Protein AF-A0A8X6R7I6-F1 (afdb_monomer)

Sequence (174 aa):
MLNLHINGTNIDNQLKQFWELEEIPNVKDKILTSEEQFVETHFQNTYACNSEGRFVVKLPFYKSNSELGDSKPAAISRLLAMERKFKNNPDFEKQYKEFMNEYESLGHMSLVNSRSHTSKDQNFLPHHAVIKPSSTTTKLRVVFDASLSLLQNYEWYVIKFSARSRSQITKGYF

Foldseek 3Di:
DDDPPPPPVVVVVVVVVVCVVPPDPPCVPDDDDPVRVVVVVQQVVAWDQDPVRDTDGDDDDPDPPLPQADQPVVQVVLVVVQVVVCVVPVPSVVLVVVQVVVCVVVVVDDDDDPVPDDSSRDDHWRKDKDADCPDPPGRIDIDTCPVDRNDPDDDDDDDDDDDDDDDDDDDDDD

Solvent-accessible surface area (backbone atoms only — not comparable to full-atom values): 11500 Å² total; per-residue (Å²): 136,86,81,79,80,76,64,68,78,52,56,59,54,51,50,49,52,50,47,68,68,70,50,77,74,76,63,88,78,57,86,67,53,75,64,56,49,48,51,50,53,45,41,72,74,41,54,44,68,49,98,84,73,44,81,44,67,63,83,85,69,96,60,72,82,78,70,64,52,84,33,52,66,60,21,51,55,38,46,55,55,49,52,58,48,29,78,80,30,63,66,62,40,50,54,49,51,52,52,51,52,51,41,37,75,74,65,77,46,78,87,81,67,81,88,81,61,58,83,76,79,60,82,47,66,26,49,51,77,48,78,40,86,86,43,89,85,56,44,61,46,79,47,72,48,85,75,74,75,64,60,93,88,76,88,82,86,82,91,82,88,80,89,77,91,79,94,74,96,71,93,77,82,131

pLDDT: mean 72.99, std 20.88, range [23.52, 94.19]

Radius of gyration: 24.38 Å; Cα contacts (8 Å, |Δi|>4): 105; chains: 1; bounding box: 40×62×65 Å

Structure (mmCIF, N/CA/C/O backbone):
data_AF-A0A8X6R7I6-F1
#
_entry.id   AF-A0A8X6R7I6-F1
#
loop_
_atom_site.group_PDB
_atom_site.id
_atom_site.type_symbol
_atom_site.label_atom_id
_atom_site.label_alt_id
_atom_site.label_comp_id
_atom_site.label_asym_id
_atom_site.label_entity_id
_atom_site.label_seq_id
_atom_site.pdbx_PDB_ins_code
_atom_site.Cartn_x
_atom_site.Cartn_y
_atom_site.Cartn_z
_atom_site.occupancy
_atom_site.B_iso_or_equiv
_atom_site.auth_seq_id
_atom_site.auth_comp_id
_atom_site.auth_asym_id
_atom_site.auth_atom_id
_atom_site.pdbx_PDB_model_num
ATOM 1 N N . MET A 1 1 ? 19.077 -45.428 38.138 1.00 33.75 1 MET A N 1
ATOM 2 C CA . MET A 1 1 ? 17.815 -44.686 38.339 1.00 33.75 1 MET A CA 1
ATOM 3 C C . MET A 1 1 ? 18.141 -43.205 38.277 1.00 33.75 1 MET A C 1
ATOM 5 O O . MET A 1 1 ? 18.875 -42.732 39.133 1.00 33.75 1 MET A O 1
ATOM 9 N N . LEU A 1 2 ? 17.708 -42.505 37.229 1.00 32.97 2 LEU A N 1
ATOM 10 C CA . LEU A 1 2 ? 17.860 -41.052 37.125 1.00 32.97 2 LEU A CA 1
ATOM 11 C C . LEU A 1 2 ? 16.692 -40.408 37.875 1.00 32.97 2 LEU A C 1
ATOM 13 O O . LEU A 1 2 ? 15.549 -40.507 37.439 1.00 32.97 2 LEU A O 1
ATOM 17 N N . ASN A 1 3 ? 16.986 -39.797 39.023 1.00 40.78 3 ASN A N 1
ATOM 18 C CA . ASN A 1 3 ? 16.027 -38.982 39.758 1.00 40.78 3 ASN A CA 1
ATOM 19 C C . ASN A 1 3 ? 15.740 -37.716 38.946 1.00 40.78 3 ASN A C 1
ATOM 21 O O . ASN A 1 3 ? 16.577 -36.818 38.862 1.00 40.78 3 ASN A O 1
ATOM 25 N N . LEU A 1 4 ? 14.549 -37.651 38.355 1.00 44.34 4 LEU A N 1
ATOM 26 C CA . LEU A 1 4 ? 13.978 -36.408 37.854 1.00 44.34 4 LEU A CA 1
ATOM 27 C C . LEU A 1 4 ? 13.624 -35.544 39.065 1.00 44.34 4 LEU A C 1
ATOM 29 O O . LEU A 1 4 ? 12.614 -35.761 39.730 1.00 44.34 4 LEU A O 1
ATOM 33 N N . HIS A 1 5 ? 14.490 -34.585 39.372 1.00 46.88 5 HIS A N 1
ATOM 34 C CA . HIS A 1 5 ? 14.196 -33.539 40.339 1.00 46.88 5 HIS A CA 1
ATOM 35 C C . HIS A 1 5 ? 13.168 -32.595 39.701 1.00 46.88 5 HIS A C 1
ATOM 37 O O . HIS A 1 5 ? 13.508 -31.736 38.887 1.00 46.88 5 HIS A O 1
ATOM 43 N N . ILE A 1 6 ? 11.887 -32.818 39.994 1.00 56.50 6 ILE A N 1
ATOM 44 C CA . ILE A 1 6 ? 10.806 -31.928 39.571 1.00 56.50 6 ILE A CA 1
ATOM 45 C C . ILE A 1 6 ? 10.850 -30.717 40.504 1.00 56.50 6 ILE A C 1
ATOM 47 O O . ILE A 1 6 ? 10.427 -30.785 41.656 1.00 56.50 6 ILE A O 1
ATOM 51 N N . ASN A 1 7 ? 11.402 -29.610 40.008 1.00 53.59 7 ASN A N 1
ATOM 52 C CA . ASN A 1 7 ? 11.405 -28.324 40.701 1.00 53.59 7 ASN A CA 1
ATOM 53 C C . ASN A 1 7 ? 9.965 -27.783 40.786 1.00 53.59 7 ASN A C 1
ATOM 55 O O . ASN A 1 7 ? 9.512 -27.072 39.889 1.00 53.59 7 ASN A O 1
ATOM 59 N N . GLY A 1 8 ? 9.247 -28.116 41.863 1.00 56.03 8 GLY A N 1
ATOM 60 C CA . GLY A 1 8 ? 7.859 -27.689 42.106 1.00 56.03 8 GLY A CA 1
ATOM 61 C C . GLY A 1 8 ? 7.649 -26.169 42.109 1.00 56.03 8 GLY A C 1
ATOM 62 O O . GLY A 1 8 ? 6.568 -25.701 41.793 1.00 56.03 8 GLY A O 1
ATOM 63 N N . THR A 1 9 ? 8.695 -25.372 42.332 1.00 57.44 9 THR A N 1
ATOM 64 C CA . THR A 1 9 ? 8.639 -23.901 42.259 1.00 57.44 9 THR A CA 1
ATOM 65 C C . THR A 1 9 ? 8.472 -23.347 40.838 1.00 57.44 9 THR A C 1
ATOM 67 O O . THR A 1 9 ? 8.185 -22.162 40.663 1.00 57.44 9 THR A O 1
ATOM 70 N N . ASN A 1 10 ? 8.668 -24.170 39.803 1.00 73.88 10 ASN A N 1
ATOM 71 C CA . ASN A 1 10 ? 8.586 -23.740 38.408 1.00 73.88 10 ASN A CA 1
ATOM 72 C C . ASN A 1 10 ? 7.162 -23.866 37.836 1.00 73.88 10 ASN A C 1
ATOM 74 O O . ASN A 1 10 ? 6.735 -22.982 37.097 1.00 73.88 10 ASN A O 1
ATOM 78 N N . ILE A 1 11 ? 6.412 -24.907 38.227 1.00 81.81 11 ILE A N 1
ATOM 79 C CA . ILE A 1 11 ? 5.065 -25.170 37.694 1.00 81.81 11 ILE A CA 1
ATOM 80 C C . ILE A 1 11 ? 4.057 -24.115 38.158 1.00 81.81 11 ILE A C 1
ATOM 82 O O . ILE A 1 11 ? 3.287 -23.623 37.343 1.00 81.81 11 ILE A O 1
ATOM 86 N N . ASP A 1 12 ? 4.107 -23.701 39.426 1.00 83.88 12 ASP A N 1
ATOM 87 C CA . ASP A 1 12 ? 3.166 -22.719 39.979 1.00 83.88 12 ASP A CA 1
ATOM 88 C C . ASP A 1 12 ? 3.333 -21.348 39.317 1.00 83.88 12 ASP A C 1
ATOM 90 O O . ASP A 1 12 ? 2.357 -20.674 38.995 1.00 83.88 12 ASP A O 1
ATOM 94 N N . ASN A 1 13 ? 4.580 -20.961 39.035 1.00 83.12 13 ASN A N 1
ATOM 95 C CA . ASN A 1 13 ? 4.883 -19.727 38.316 1.00 83.12 13 ASN A CA 1
ATOM 96 C C . ASN A 1 13 ? 4.446 -19.798 36.848 1.00 83.12 13 ASN A C 1
ATOM 98 O O . ASN A 1 13 ? 3.896 -18.828 36.334 1.00 83.12 13 ASN A O 1
ATOM 102 N N . GLN A 1 14 ? 4.649 -20.937 36.181 1.00 81.44 14 GLN A N 1
ATOM 103 C CA . GLN A 1 14 ? 4.170 -21.146 34.812 1.00 81.44 14 GLN A CA 1
ATOM 104 C C . GLN A 1 14 ? 2.643 -21.140 34.735 1.00 81.44 14 GLN A C 1
ATOM 106 O O . GLN A 1 14 ? 2.082 -20.554 33.814 1.00 81.44 14 GLN A O 1
ATOM 111 N N . LEU A 1 15 ? 1.972 -21.755 35.709 1.00 85.38 15 LEU A N 1
ATOM 112 C CA . LEU A 1 15 ? 0.518 -21.784 35.794 1.00 85.38 15 LEU A CA 1
ATOM 113 C C . LEU A 1 15 ? -0.029 -20.378 36.051 1.00 85.38 15 LEU A C 1
ATOM 115 O O . LEU A 1 15 ? -0.962 -19.956 35.380 1.00 85.38 15 LEU A O 1
ATOM 119 N N . LYS A 1 16 ? 0.592 -19.625 36.964 1.00 84.19 16 LYS A N 1
ATOM 120 C CA . LYS A 1 16 ? 0.247 -18.226 37.224 1.00 84.19 16 LYS A CA 1
ATOM 121 C C . LYS A 1 16 ? 0.411 -17.358 35.976 1.00 84.19 16 LYS A C 1
ATOM 123 O O . LYS A 1 16 ? -0.524 -16.661 35.615 1.00 84.19 16 LYS A O 1
ATOM 128 N N . GLN A 1 17 ? 1.546 -17.448 35.283 1.00 81.19 17 GLN A N 1
ATOM 129 C CA . GLN A 1 17 ? 1.778 -16.710 34.035 1.00 81.19 17 GLN A CA 1
ATOM 130 C C . GLN A 1 17 ? 0.793 -17.104 32.931 1.00 81.19 17 GLN A C 1
ATOM 132 O O . GLN A 1 17 ? 0.356 -16.254 32.163 1.00 81.19 17 GLN A O 1
ATOM 137 N N . PHE A 1 18 ? 0.447 -18.389 32.840 1.00 83.75 18 PHE A N 1
ATOM 138 C CA . PHE A 1 18 ? -0.564 -18.870 31.905 1.00 83.75 18 PHE A CA 1
ATOM 139 C C . PHE A 1 18 ? -1.930 -18.245 32.202 1.00 83.75 18 PHE A C 1
ATOM 141 O O . PHE A 1 18 ? -2.562 -17.713 31.295 1.00 83.75 18 PHE A O 1
ATOM 148 N N . TRP A 1 19 ? -2.351 -18.250 33.469 1.00 83.50 19 TRP A N 1
ATOM 149 C CA . TRP A 1 19 ? -3.607 -17.631 33.881 1.00 83.50 19 TRP A CA 1
ATOM 150 C C . TRP A 1 19 ? -3.599 -16.116 33.683 1.00 83.50 19 TRP A C 1
ATOM 152 O O . TRP A 1 19 ? -4.551 -15.608 33.118 1.00 83.50 19 TRP A O 1
ATOM 162 N N . GLU A 1 20 ? -2.522 -15.407 34.023 1.00 80.06 20 GLU A N 1
ATOM 163 C CA . GLU A 1 20 ? -2.401 -13.956 33.792 1.00 80.06 20 GLU A CA 1
ATOM 164 C C . GLU A 1 20 ? -2.461 -13.569 32.299 1.00 80.06 20 GLU A C 1
ATOM 166 O O . GLU A 1 20 ? -2.870 -12.458 31.970 1.00 80.06 20 GLU A O 1
ATOM 171 N N . LEU A 1 21 ? -2.043 -14.458 31.389 1.00 76.81 21 LEU A N 1
ATOM 172 C CA . LEU A 1 21 ? -2.088 -14.226 29.939 1.00 76.81 21 LEU A CA 1
ATOM 173 C C . LEU A 1 21 ? -3.444 -14.567 29.307 1.00 76.81 21 LEU A C 1
ATOM 175 O O . LEU A 1 21 ? -3.855 -13.898 28.360 1.00 76.81 21 LEU A O 1
ATOM 179 N N . GLU A 1 22 ? -4.099 -15.628 29.778 1.00 79.44 22 GLU A N 1
ATOM 180 C CA . GLU A 1 22 ? -5.401 -16.083 29.266 1.00 79.44 22 GLU A CA 1
ATOM 181 C C . GLU A 1 22 ? -6.580 -15.389 29.964 1.00 79.44 22 GLU A C 1
ATOM 183 O O . GLU A 1 22 ? -7.700 -15.387 29.448 1.00 79.44 22 GLU A O 1
ATOM 188 N N . GLU A 1 23 ? -6.352 -14.795 31.136 1.00 80.69 23 GLU A N 1
ATOM 189 C CA . GLU A 1 23 ? -7.355 -14.013 31.841 1.00 80.69 23 GLU A CA 1
ATOM 190 C C . GLU A 1 23 ? -7.708 -12.777 31.015 1.00 80.69 23 GLU A C 1
ATOM 192 O O . GLU A 1 23 ? -6.878 -11.918 30.717 1.00 80.69 23 GLU A O 1
ATOM 197 N N . ILE A 1 24 ? -8.980 -12.690 30.632 1.00 70.88 24 ILE A N 1
ATOM 198 C CA . ILE A 1 24 ? -9.524 -11.505 29.981 1.00 70.88 24 ILE A CA 1
ATOM 199 C C . ILE A 1 24 ? -9.535 -10.401 31.043 1.00 70.88 24 ILE A C 1
ATOM 201 O O . ILE A 1 24 ? -10.274 -10.536 32.024 1.00 70.88 24 ILE A O 1
ATOM 205 N N . PRO A 1 25 ? -8.754 -9.314 30.882 1.00 67.94 25 PRO A N 1
ATOM 206 C CA . PRO A 1 25 ? -8.695 -8.263 31.884 1.00 67.94 25 PRO A CA 1
ATOM 207 C C . PRO A 1 25 ? -10.096 -7.724 32.153 1.00 67.94 25 PRO A C 1
ATOM 209 O O . PRO A 1 25 ? -10.859 -7.471 31.217 1.00 67.94 25 PRO A O 1
ATOM 212 N N . ASN A 1 26 ? -10.445 -7.516 33.422 1.00 67.44 26 ASN A N 1
ATOM 213 C CA . ASN A 1 26 ? -11.703 -6.869 33.763 1.00 67.44 26 ASN A CA 1
ATOM 214 C C . ASN A 1 26 ? -11.623 -5.382 33.379 1.00 67.44 26 ASN A C 1
ATOM 216 O O . ASN A 1 26 ? -11.175 -4.535 34.147 1.00 67.44 26 ASN A O 1
ATOM 220 N N . VAL A 1 27 ? -12.025 -5.071 32.146 1.00 63.97 27 VAL A N 1
ATOM 221 C CA . VAL A 1 27 ? -11.898 -3.732 31.546 1.00 63.9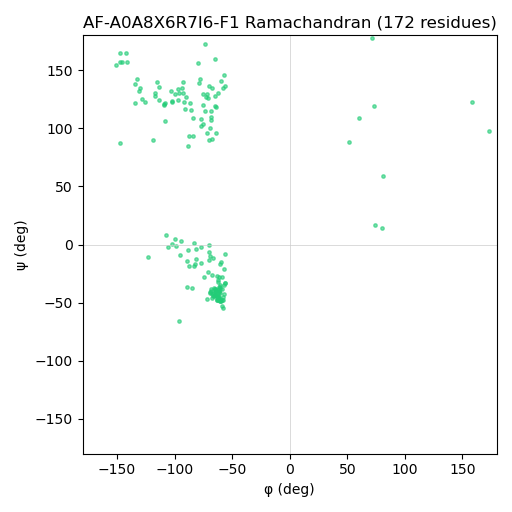7 27 VAL A CA 1
ATOM 222 C C . VAL A 1 27 ? -12.829 -2.705 32.207 1.00 63.97 27 VAL A C 1
ATOM 224 O O . VAL A 1 27 ? -12.686 -1.511 31.966 1.00 63.97 27 VAL A O 1
ATOM 227 N N . LYS A 1 28 ? -13.769 -3.138 33.065 1.00 62.78 28 LYS A N 1
ATOM 228 C CA . LYS A 1 28 ? -14.763 -2.255 33.702 1.00 62.78 28 LYS A CA 1
ATOM 229 C C . LYS A 1 28 ? -14.147 -1.204 34.627 1.00 62.78 28 LYS A C 1
ATOM 231 O O . LYS A 1 28 ? -14.728 -0.134 34.765 1.00 62.78 28 LYS A O 1
ATOM 236 N N . ASP A 1 29 ? -12.975 -1.484 35.194 1.00 63.84 29 ASP A N 1
ATOM 237 C CA . ASP A 1 29 ? -12.288 -0.587 36.132 1.00 63.84 29 ASP A CA 1
ATOM 238 C C . ASP A 1 29 ? -11.121 0.180 35.483 1.00 63.84 29 ASP A C 1
ATOM 240 O O . ASP A 1 29 ? -10.439 0.972 36.138 1.00 63.84 29 ASP A O 1
ATOM 244 N N . LYS A 1 30 ? -10.865 -0.035 34.183 1.00 72.19 30 LYS A N 1
ATOM 245 C CA . LYS A 1 30 ? -9.770 0.629 33.471 1.00 72.19 30 LYS A CA 1
ATOM 246 C C . LYS A 1 30 ? -10.239 1.993 32.963 1.00 72.19 30 LYS A C 1
ATOM 248 O O . LYS A 1 30 ? -11.095 2.081 32.088 1.00 72.19 30 LYS A O 1
ATOM 253 N N . ILE A 1 31 ? -9.637 3.067 33.474 1.00 80.12 31 ILE A N 1
ATOM 254 C CA . ILE A 1 31 ? -9.787 4.403 32.885 1.00 80.12 31 ILE A CA 1
ATOM 255 C C . ILE A 1 31 ? -9.065 4.386 31.535 1.00 80.12 31 ILE A C 1
ATOM 257 O O . ILE A 1 31 ? -7.839 4.287 31.487 1.00 80.12 31 ILE A O 1
ATOM 261 N N . LEU A 1 32 ? -9.833 4.434 30.447 1.00 82.19 32 LEU A N 1
ATOM 262 C CA . LEU A 1 32 ? -9.292 4.485 29.093 1.00 82.19 32 LEU A CA 1
ATOM 263 C C . LEU A 1 32 ? -8.801 5.895 28.768 1.00 82.19 32 LEU A C 1
ATOM 265 O O . LEU A 1 32 ? -9.426 6.892 29.132 1.00 82.19 32 LEU A O 1
ATOM 269 N N . THR A 1 33 ? -7.696 5.972 28.035 1.00 88.06 33 THR A N 1
ATOM 270 C CA . THR A 1 33 ? -7.304 7.208 27.354 1.00 88.06 33 THR A CA 1
ATOM 271 C C . THR A 1 33 ? -8.323 7.565 26.267 1.00 88.06 33 THR A C 1
ATOM 273 O O . THR A 1 33 ? -9.049 6.703 25.765 1.00 88.06 33 THR A O 1
ATOM 276 N N . SER A 1 34 ? -8.359 8.832 25.848 1.00 84.88 34 SER A N 1
ATOM 277 C CA . SER A 1 34 ? -9.238 9.278 24.756 1.00 84.88 34 SER A CA 1
ATOM 278 C C . SER A 1 34 ? -9.015 8.488 23.459 1.00 84.88 34 SER A C 1
ATOM 280 O O . SER A 1 34 ? -9.960 8.241 22.712 1.00 84.88 34 SER A O 1
ATOM 282 N N . GLU A 1 35 ? -7.775 8.065 23.199 1.00 83.94 35 GLU A N 1
ATOM 283 C CA . GLU A 1 35 ? -7.413 7.254 22.032 1.00 83.94 35 GLU A CA 1
ATOM 284 C C . GLU A 1 35 ? -7.932 5.820 22.144 1.00 83.94 35 GLU A C 1
ATOM 286 O O . GLU A 1 35 ? -8.546 5.315 21.205 1.00 83.94 35 GLU A O 1
ATOM 291 N N . GLU A 1 36 ? -7.740 5.172 23.298 1.00 85.50 36 GLU A N 1
ATOM 292 C CA . GLU A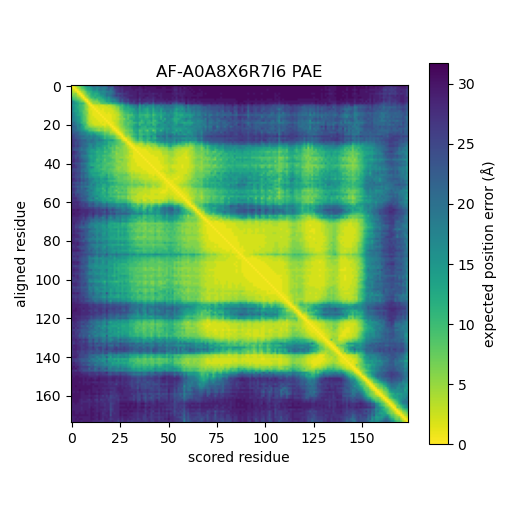 1 36 ? -8.280 3.832 23.550 1.00 85.50 36 GLU A CA 1
ATOM 293 C C . GLU A 1 36 ? -9.811 3.836 23.452 1.00 85.50 36 GLU A C 1
ATOM 295 O O . GLU A 1 36 ? -10.392 2.954 22.824 1.00 85.50 36 GLU A O 1
ATOM 300 N N . GLN A 1 37 ? -10.469 4.863 23.999 1.00 87.25 37 GLN A N 1
ATOM 301 C CA . GLN A 1 37 ? -11.921 5.004 23.920 1.00 87.25 37 GLN A CA 1
ATOM 302 C C . GLN A 1 37 ? -12.406 5.209 22.477 1.00 87.25 37 GLN A C 1
ATOM 304 O O . GLN A 1 37 ? -13.435 4.652 22.083 1.00 87.25 37 GLN A O 1
ATOM 309 N N . PHE A 1 3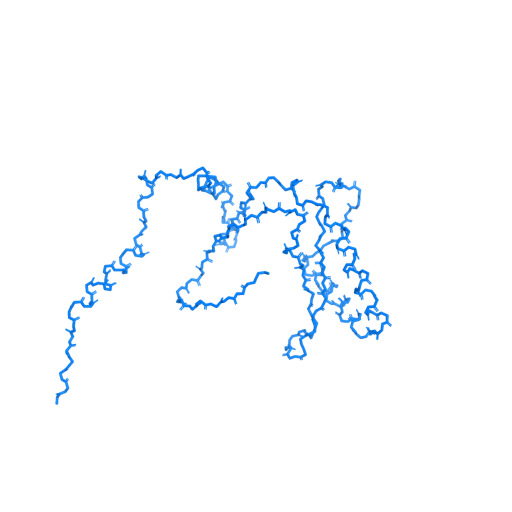8 ? -11.663 5.973 21.670 1.00 86.81 38 PHE A N 1
ATOM 310 C CA . PHE A 1 38 ? -11.944 6.139 20.245 1.00 86.81 38 PHE A CA 1
ATOM 311 C C . PHE A 1 38 ? -11.820 4.817 19.481 1.00 86.81 38 PHE A C 1
ATOM 313 O O . PHE A 1 38 ? -12.725 4.471 18.719 1.00 86.81 38 PHE A O 1
ATOM 320 N N . VAL A 1 39 ? -10.737 4.063 19.694 1.00 86.56 39 VAL A N 1
ATOM 321 C CA . VAL A 1 39 ? -10.510 2.770 19.029 1.00 86.56 39 VAL A CA 1
ATOM 322 C C . VAL A 1 39 ? -11.575 1.751 19.430 1.00 86.56 39 VAL A C 1
ATOM 324 O O . VAL A 1 39 ? -12.115 1.080 18.553 1.00 86.56 39 VAL A O 1
ATOM 327 N N . GLU A 1 40 ? -11.930 1.676 20.713 1.00 88.12 40 GLU A N 1
ATOM 328 C CA . GLU A 1 40 ? -12.985 0.785 21.211 1.00 88.12 40 GLU A CA 1
ATOM 329 C C . GLU A 1 40 ? -14.337 1.119 20.569 1.00 88.12 40 GLU A C 1
ATOM 331 O O . GLU A 1 40 ? -15.002 0.257 19.996 1.00 88.12 40 GLU A O 1
ATOM 336 N N . THR A 1 41 ? -14.708 2.402 20.567 1.00 89.12 41 THR A N 1
ATOM 337 C CA . THR A 1 41 ? -15.946 2.872 19.929 1.00 89.12 41 THR A CA 1
ATOM 338 C C . THR A 1 41 ? -15.939 2.589 18.422 1.00 89.12 41 THR A C 1
ATOM 340 O O . THR A 1 41 ? -16.946 2.163 17.855 1.00 89.12 41 THR A O 1
ATOM 343 N N . HIS A 1 42 ? -14.805 2.795 17.743 1.00 89.56 42 HIS A N 1
ATOM 344 C CA . HIS A 1 42 ? -14.656 2.492 16.320 1.00 89.56 42 HIS A CA 1
ATOM 345 C C . HIS A 1 42 ? -14.822 0.999 16.041 1.00 89.56 42 HIS A C 1
ATOM 347 O O . HIS A 1 42 ? -15.538 0.628 15.110 1.00 89.56 42 HIS A O 1
ATOM 353 N N . PHE A 1 43 ? -14.185 0.148 16.845 1.00 89.62 43 PHE A N 1
ATOM 354 C CA . PHE A 1 43 ? -14.308 -1.297 16.740 1.00 89.62 43 PHE A CA 1
ATOM 355 C C . PHE A 1 43 ? -15.771 -1.708 16.882 1.00 89.62 43 PHE A C 1
ATOM 357 O O . PHE A 1 43 ? -16.309 -2.292 15.948 1.00 89.62 43 PHE A O 1
ATOM 364 N N . GLN A 1 44 ? -16.439 -1.307 17.968 1.00 90.19 44 GLN A N 1
ATOM 365 C CA . GLN A 1 44 ? -17.842 -1.638 18.243 1.00 90.19 44 GLN A CA 1
ATOM 366 C C . GLN A 1 44 ? -18.802 -1.195 17.130 1.00 90.19 44 GLN A C 1
ATOM 368 O O . GLN A 1 44 ? -19.766 -1.893 16.830 1.00 90.19 44 GLN A O 1
ATOM 373 N N . ASN A 1 45 ? -18.525 -0.065 16.481 1.00 91.19 45 ASN A N 1
ATOM 374 C CA . ASN A 1 45 ? -19.368 0.452 15.405 1.00 91.19 45 ASN A CA 1
ATOM 375 C C . ASN A 1 45 ? -19.092 -0.178 14.034 1.00 91.19 45 ASN A C 1
ATOM 377 O O . ASN A 1 45 ? -19.902 -0.021 13.122 1.00 91.19 45 ASN A O 1
ATOM 381 N N . THR A 1 46 ? -17.935 -0.815 13.842 1.00 91.12 46 THR A N 1
ATOM 382 C CA . THR A 1 46 ? -17.484 -1.250 12.509 1.00 91.12 46 THR A CA 1
ATOM 383 C C . THR A 1 46 ? -17.190 -2.736 12.398 1.00 91.12 46 THR A C 1
ATOM 385 O O . THR A 1 46 ? -17.016 -3.222 11.278 1.00 91.12 46 THR A O 1
ATOM 388 N N . TYR A 1 47 ? -17.137 -3.461 13.515 1.00 91.19 47 TYR A N 1
ATOM 389 C CA . TYR A 1 47 ? -17.028 -4.907 13.485 1.00 91.19 47 TYR A CA 1
ATOM 390 C C . TYR A 1 47 ? -18.317 -5.510 12.916 1.00 91.19 47 TYR A C 1
ATOM 392 O O . TYR A 1 47 ? -19.431 -5.136 13.278 1.00 91.19 47 TYR A O 1
ATOM 400 N N . ALA A 1 48 ? -18.161 -6.463 12.011 1.00 90.25 48 ALA A N 1
ATOM 401 C CA . ALA A 1 48 ? -19.258 -7.223 11.440 1.00 90.25 48 ALA A CA 1
ATOM 402 C C . ALA A 1 48 ? -18.794 -8.643 11.125 1.00 90.25 48 ALA A C 1
ATOM 404 O O . ALA A 1 48 ? -17.607 -8.896 10.923 1.00 90.25 48 ALA A O 1
ATOM 405 N N . CYS A 1 49 ? -19.739 -9.573 11.052 1.00 92.94 49 CYS A N 1
ATOM 406 C CA . CYS A 1 49 ? -19.497 -10.894 10.493 1.00 92.94 49 CYS A CA 1
ATOM 407 C C . CYS A 1 49 ? -20.076 -10.915 9.080 1.00 92.94 49 CYS A C 1
ATOM 409 O O . CYS A 1 49 ? -21.253 -10.603 8.891 1.00 92.94 49 CYS A O 1
ATOM 411 N N . ASN A 1 50 ? -19.254 -11.225 8.081 1.00 88.62 50 ASN A N 1
ATOM 412 C CA . ASN A 1 50 ? -19.751 -11.353 6.717 1.00 88.62 50 ASN A CA 1
ATOM 413 C C . ASN A 1 50 ? -20.559 -12.660 6.547 1.00 88.62 50 ASN A C 1
ATOM 415 O O . ASN A 1 50 ? -20.573 -13.532 7.416 1.00 88.62 50 ASN A O 1
ATOM 419 N N . SER A 1 51 ? -21.204 -12.824 5.393 1.00 91.25 51 SER A N 1
ATOM 420 C CA . SER A 1 51 ? -21.976 -14.028 5.036 1.00 91.25 51 SER A CA 1
ATOM 421 C C . SER A 1 51 ? -21.165 -15.330 5.016 1.00 91.25 51 SER A C 1
ATOM 423 O O . SER A 1 51 ? -21.749 -16.407 4.997 1.00 91.25 51 SER A O 1
ATOM 425 N N . GLU A 1 52 ? -19.834 -15.243 5.011 1.00 92.31 52 GLU A N 1
ATOM 426 C CA . GLU A 1 52 ? -18.918 -16.390 5.044 1.00 92.31 52 GLU A CA 1
ATOM 427 C C . GLU A 1 52 ? -18.455 -16.734 6.472 1.00 92.31 52 GLU A C 1
ATOM 429 O O . GLU A 1 52 ? -17.614 -17.614 6.650 1.00 92.31 52 GLU A O 1
ATOM 434 N N . GLY A 1 53 ? -18.950 -16.031 7.497 1.00 86.94 53 GLY A N 1
ATOM 435 C CA . GLY A 1 53 ? -18.546 -16.248 8.886 1.00 86.94 53 GLY A CA 1
ATOM 436 C C . GLY A 1 53 ? -17.213 -15.592 9.270 1.00 86.94 53 GLY A C 1
ATOM 437 O O . GLY A 1 53 ? -16.639 -15.938 10.303 1.00 86.94 53 GLY A O 1
ATOM 438 N N . ARG A 1 54 ? -16.680 -14.672 8.453 1.00 88.25 54 ARG A N 1
ATOM 439 C CA . ARG A 1 54 ? -15.430 -13.951 8.739 1.00 88.25 54 ARG A CA 1
ATOM 440 C C . ARG A 1 54 ? -15.712 -12.629 9.437 1.00 88.25 54 ARG A C 1
ATOM 442 O O . ARG A 1 54 ? -16.544 -11.844 8.980 1.00 88.25 54 ARG A O 1
ATOM 449 N N . PHE A 1 55 ? -14.947 -12.352 10.489 1.00 87.56 55 PHE A N 1
ATOM 450 C CA . PHE A 1 55 ? -14.946 -11.044 11.133 1.00 87.56 55 PHE A CA 1
ATOM 451 C C . PHE A 1 55 ? -14.268 -10.008 10.236 1.00 87.56 55 PHE A C 1
ATOM 453 O O . PHE A 1 55 ? -13.127 -10.183 9.808 1.00 87.56 55 PHE A O 1
ATOM 460 N N . VAL A 1 56 ? -14.985 -8.925 9.971 1.00 88.12 56 VAL A N 1
ATOM 461 C CA . VAL A 1 56 ? -14.525 -7.754 9.232 1.00 88.12 56 VAL A CA 1
ATOM 462 C C . VAL A 1 56 ? -14.564 -6.583 10.195 1.00 88.12 56 VAL A C 1
ATOM 464 O O . VAL A 1 56 ? -15.580 -6.339 10.835 1.00 88.12 56 VAL A O 1
ATOM 467 N N . VAL A 1 57 ? -13.450 -5.875 10.310 1.00 88.06 57 VAL A N 1
ATOM 468 C CA . VAL A 1 57 ? -13.305 -4.713 11.187 1.00 88.06 57 VAL A CA 1
ATOM 469 C C . VAL A 1 57 ? -12.707 -3.600 10.349 1.00 88.06 57 VAL A C 1
ATOM 471 O O . VAL A 1 57 ? -11.765 -3.832 9.585 1.00 88.06 57 VAL A O 1
ATOM 474 N N . LYS A 1 58 ? -13.254 -2.392 10.466 1.00 85.75 58 LYS A N 1
ATOM 475 C CA . LYS A 1 58 ? -12.674 -1.232 9.797 1.00 85.75 58 LYS A CA 1
ATOM 476 C C . LYS A 1 58 ? -11.465 -0.747 10.594 1.00 85.75 58 LYS A C 1
ATOM 478 O O . LYS A 1 58 ? -11.481 -0.731 11.820 1.00 85.75 58 LYS A O 1
ATOM 483 N N . LEU A 1 59 ? -10.403 -0.367 9.888 1.00 85.25 59 LEU A N 1
ATOM 484 C CA . LEU A 1 59 ? -9.238 0.221 10.537 1.00 85.25 59 LEU A CA 1
ATOM 485 C C . LEU A 1 59 ? -9.546 1.671 10.947 1.00 85.25 59 LEU A C 1
ATOM 487 O O . LEU A 1 59 ? -10.001 2.451 10.098 1.00 85.25 59 LEU A O 1
ATOM 491 N N . PRO A 1 60 ? -9.289 2.047 12.214 1.00 80.50 60 PRO A N 1
ATOM 492 C CA . PRO A 1 60 ? -9.438 3.422 12.657 1.00 80.50 60 PRO A CA 1
ATOM 493 C C . PRO A 1 60 ? -8.345 4.298 12.037 1.00 80.50 60 PRO A C 1
ATOM 495 O O . PRO A 1 60 ? -7.170 3.936 12.025 1.00 80.50 60 PRO A O 1
ATOM 498 N N . PHE A 1 61 ? -8.731 5.478 11.556 1.00 75.00 61 PHE A N 1
ATOM 499 C CA . PHE A 1 61 ? -7.790 6.530 11.179 1.00 75.00 61 PHE A CA 1
ATOM 500 C C . PHE A 1 61 ? -7.656 7.507 12.347 1.00 75.00 61 PHE A C 1
ATOM 502 O O . PHE A 1 61 ? -8.664 7.967 12.879 1.00 75.00 61 PHE A O 1
ATOM 509 N N . TYR A 1 62 ? -6.419 7.818 12.740 1.00 66.25 62 TYR A N 1
ATOM 510 C CA . TYR A 1 62 ? -6.128 8.703 13.875 1.00 66.25 62 TYR A CA 1
ATOM 511 C C . TYR A 1 62 ? -6.543 10.168 13.609 1.00 66.25 62 TYR A C 1
ATOM 513 O O . TYR A 1 62 ? -6.866 10.905 14.535 1.00 66.25 62 TYR A O 1
ATOM 521 N N . LYS A 1 63 ? -6.585 10.589 12.334 1.00 64.94 63 LYS A N 1
ATOM 522 C CA . LYS A 1 63 ? -7.062 11.904 11.859 1.00 64.94 63 LYS A CA 1
ATOM 523 C C . LYS A 1 63 ? -7.824 11.758 10.540 1.00 64.94 63 LYS A C 1
ATOM 525 O O . LYS A 1 63 ? -7.738 10.716 9.890 1.00 64.94 63 LYS A O 1
ATOM 530 N N . SER A 1 64 ? -8.574 12.787 10.136 1.00 60.56 64 SER A N 1
ATOM 531 C CA . SER A 1 64 ? -9.284 12.781 8.851 1.00 60.56 64 SER A CA 1
ATOM 532 C C . SER A 1 64 ? -8.310 12.635 7.675 1.00 60.56 64 SER A C 1
ATOM 534 O O . SER A 1 64 ? -7.248 13.254 7.655 1.00 60.56 64 SER A O 1
ATOM 536 N N . ASN A 1 65 ? -8.702 11.860 6.654 1.00 57.44 65 ASN A N 1
ATOM 537 C CA . ASN A 1 65 ? -7.909 11.564 5.443 1.00 57.44 65 ASN A CA 1
ATOM 538 C C . ASN A 1 65 ? -7.431 12.802 4.654 1.00 57.44 65 ASN A C 1
ATOM 540 O O . ASN A 1 65 ? -6.658 12.670 3.709 1.00 57.44 65 ASN A O 1
ATOM 544 N N . SER A 1 66 ? -7.894 13.995 5.023 1.00 56.62 66 SER A N 1
ATOM 545 C CA . SER A 1 66 ? -7.582 15.277 4.396 1.00 56.62 66 SER A CA 1
ATOM 546 C C . SER A 1 66 ? -6.146 15.767 4.619 1.00 56.62 66 SER A C 1
ATOM 548 O O . SER A 1 66 ? -5.778 16.790 4.050 1.00 56.62 66 SER A O 1
ATOM 550 N N . GLU A 1 67 ? -5.346 15.091 5.449 1.00 60.41 67 GLU A N 1
ATOM 551 C CA . GLU A 1 67 ? -4.008 15.558 5.846 1.00 60.41 67 GLU A CA 1
ATOM 552 C C . GLU A 1 67 ? -2.837 14.780 5.219 1.00 60.41 67 GLU A C 1
ATOM 554 O O . GLU A 1 67 ? -1.696 15.015 5.584 1.00 60.41 67 GLU A O 1
ATO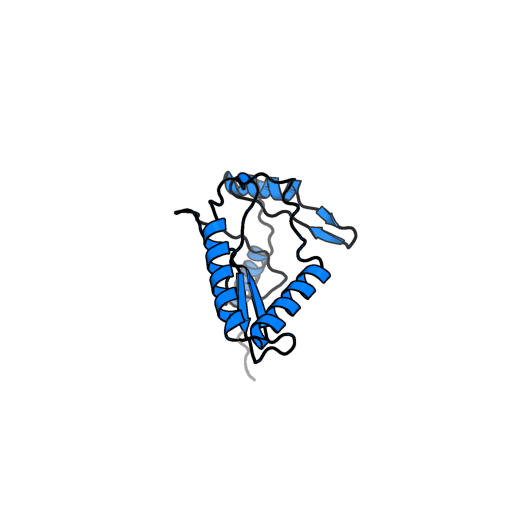M 559 N N . LEU A 1 68 ? -3.052 13.871 4.263 1.00 64.69 68 LEU A N 1
ATOM 560 C CA . LEU A 1 68 ? -1.962 13.036 3.717 1.00 64.69 68 LEU A CA 1
ATOM 561 C C . LEU A 1 68 ? -0.933 13.791 2.842 1.00 64.69 68 LEU A C 1
ATOM 563 O O . LEU A 1 68 ? 0.046 13.194 2.397 1.00 64.69 68 LEU A O 1
ATOM 567 N N . GLY A 1 69 ? -1.104 15.101 2.641 1.00 69.38 69 GLY A N 1
ATOM 568 C CA . GLY A 1 69 ? -0.209 15.939 1.838 1.00 69.38 69 GLY A CA 1
ATOM 569 C C . GLY A 1 69 ? -0.309 15.677 0.328 1.00 69.38 69 GLY A C 1
ATOM 570 O O . GLY A 1 69 ? -1.056 14.813 -0.132 1.00 69.38 69 GLY A O 1
ATOM 571 N N . ASP A 1 70 ? 0.439 16.443 -0.475 1.00 76.25 70 ASP A N 1
ATOM 572 C CA . ASP A 1 70 ? 0.444 16.274 -1.936 1.00 76.25 70 ASP A CA 1
ATOM 573 C C . ASP A 1 70 ? 1.418 15.166 -2.370 1.00 76.25 70 ASP A C 1
ATOM 575 O O . ASP A 1 70 ? 2.611 15.384 -2.583 1.00 76.25 70 ASP A O 1
ATOM 579 N N . SER A 1 71 ? 0.886 13.952 -2.504 1.00 81.62 71 SER A N 1
ATOM 580 C CA . SER A 1 71 ? 1.617 12.741 -2.913 1.00 81.62 71 SER A CA 1
ATOM 581 C C . SER A 1 71 ? 1.912 12.655 -4.411 1.00 81.62 71 SER A C 1
ATOM 583 O O . SER A 1 71 ? 2.766 11.874 -4.854 1.00 81.62 71 SER A O 1
ATOM 585 N N . LYS A 1 72 ? 1.224 13.466 -5.219 1.00 82.25 72 LYS A N 1
ATOM 586 C CA . LYS A 1 72 ? 1.234 13.357 -6.677 1.00 82.25 72 LYS A CA 1
ATOM 587 C C . LYS A 1 72 ? 2.619 13.582 -7.297 1.00 82.25 72 LYS A C 1
ATOM 589 O O . LYS A 1 72 ? 3.000 12.773 -8.151 1.00 82.25 72 LYS A O 1
ATOM 594 N N . PRO A 1 73 ? 3.417 14.594 -6.892 1.00 85.56 73 PRO A N 1
ATOM 595 C CA . PRO A 1 73 ? 4.734 14.824 -7.485 1.00 85.56 73 PRO A CA 1
ATOM 596 C C . PRO A 1 73 ? 5.686 13.638 -7.292 1.00 85.56 73 PRO A C 1
ATOM 598 O O . PRO A 1 73 ? 6.398 13.250 -8.221 1.00 85.56 73 PRO A O 1
ATOM 601 N N . ALA A 1 74 ? 5.667 13.019 -6.109 1.00 85.00 74 ALA A N 1
ATOM 602 C CA . ALA A 1 74 ? 6.512 11.870 -5.801 1.00 85.00 74 ALA A CA 1
ATOM 603 C C . ALA A 1 74 ? 6.113 10.631 -6.617 1.00 85.00 74 ALA A C 1
ATOM 605 O O . ALA A 1 74 ? 6.981 9.953 -7.177 1.00 85.00 74 ALA A O 1
ATOM 606 N N . ALA A 1 75 ? 4.808 10.369 -6.747 1.00 86.44 75 ALA A N 1
ATOM 607 C CA . ALA A 1 75 ? 4.296 9.274 -7.564 1.00 86.44 75 ALA A CA 1
ATOM 608 C C . ALA A 1 75 ? 4.656 9.446 -9.050 1.00 86.44 75 ALA A C 1
ATOM 610 O O . ALA A 1 75 ? 5.160 8.507 -9.670 1.00 86.44 75 ALA A O 1
ATOM 611 N N . ILE A 1 76 ? 4.491 10.656 -9.601 1.00 87.56 76 ILE A N 1
ATOM 612 C CA . ILE A 1 76 ? 4.875 10.975 -10.987 1.00 87.56 76 ILE A CA 1
ATOM 613 C C . ILE A 1 76 ? 6.381 10.793 -11.189 1.00 87.56 76 ILE A C 1
ATOM 615 O O . ILE A 1 76 ? 6.800 10.151 -12.150 1.00 87.56 76 ILE A O 1
ATOM 619 N N . SER A 1 77 ? 7.210 11.315 -10.282 1.00 90.00 77 SER A N 1
ATOM 620 C CA . SER A 1 77 ? 8.669 11.184 -10.382 1.00 90.00 77 SER A CA 1
ATOM 621 C C . SER A 1 77 ? 9.109 9.716 -10.438 1.00 90.00 77 SER A C 1
ATOM 623 O O . SER A 1 77 ? 9.935 9.333 -11.277 1.00 90.00 77 SER A O 1
ATOM 625 N N . ARG A 1 78 ? 8.505 8.861 -9.599 1.00 88.56 78 ARG A N 1
ATOM 626 C CA . ARG A 1 78 ? 8.778 7.419 -9.594 1.00 88.56 78 ARG A CA 1
ATOM 627 C C . ARG A 1 78 ? 8.302 6.738 -10.880 1.00 88.56 78 ARG A C 1
ATOM 629 O O . ARG A 1 78 ? 9.050 5.927 -11.426 1.00 88.56 78 ARG A O 1
ATOM 636 N N . LEU A 1 79 ? 7.124 7.101 -11.391 1.00 89.44 79 LEU A N 1
ATOM 637 C CA . LEU A 1 79 ? 6.608 6.591 -12.663 1.00 89.44 79 LEU A CA 1
ATOM 638 C C . LEU A 1 79 ? 7.545 6.940 -13.828 1.00 89.44 79 LEU A C 1
ATOM 640 O O . LEU A 1 79 ? 7.966 6.054 -14.565 1.00 89.44 79 LEU A O 1
ATOM 644 N N . LEU A 1 80 ? 7.978 8.198 -13.935 1.00 91.19 80 LEU A N 1
ATOM 645 C CA . LEU A 1 80 ? 8.920 8.628 -14.975 1.00 91.19 80 LEU A CA 1
ATOM 646 C C . LEU A 1 80 ? 10.264 7.886 -14.877 1.00 91.19 80 LEU A C 1
ATOM 648 O O . LEU A 1 80 ? 10.902 7.595 -15.889 1.00 91.19 80 LEU A O 1
ATOM 652 N N . ALA A 1 81 ? 10.728 7.573 -13.663 1.00 91.19 81 ALA A N 1
ATOM 653 C CA . ALA A 1 81 ? 11.928 6.759 -13.469 1.00 91.19 81 ALA A CA 1
ATOM 654 C C . ALA A 1 81 ? 11.745 5.315 -13.958 1.00 91.19 81 ALA A C 1
ATOM 656 O O . ALA A 1 81 ? 12.675 4.746 -14.534 1.00 91.19 81 ALA A O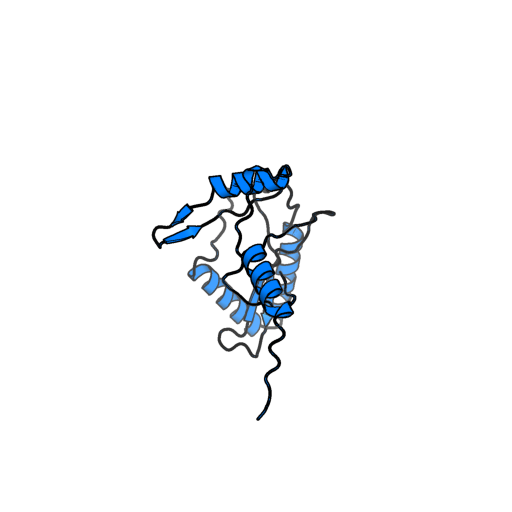 1
ATOM 657 N N . MET A 1 82 ? 10.558 4.740 -13.763 1.00 90.31 82 MET A N 1
ATOM 658 C CA . MET A 1 82 ? 10.189 3.428 -14.295 1.00 90.31 82 MET A CA 1
ATOM 659 C C . MET A 1 82 ? 10.115 3.439 -15.826 1.00 90.31 82 MET A C 1
ATOM 661 O O . MET A 1 82 ? 10.717 2.577 -16.462 1.00 90.31 82 MET A O 1
ATOM 665 N N . GLU A 1 83 ? 9.510 4.463 -16.430 1.00 90.88 83 GLU A N 1
ATOM 666 C CA . GLU A 1 83 ? 9.451 4.614 -17.890 1.00 90.88 83 GLU A CA 1
ATOM 667 C C . GLU A 1 83 ? 10.837 4.714 -18.534 1.00 90.88 83 GLU A C 1
ATOM 669 O O . GLU A 1 83 ? 11.089 4.122 -19.584 1.00 90.88 83 GLU A O 1
ATOM 674 N N . ARG A 1 84 ? 11.784 5.407 -17.888 1.00 94.19 84 ARG A N 1
ATOM 675 C CA . ARG A 1 84 ? 13.183 5.420 -18.346 1.00 94.19 84 ARG A CA 1
ATOM 676 C C . ARG A 1 84 ? 13.812 4.026 -18.325 1.00 94.19 84 ARG A C 1
ATOM 678 O O . ARG A 1 84 ? 14.589 3.712 -19.222 1.00 94.19 84 ARG A O 1
ATOM 685 N N . LYS A 1 85 ? 13.482 3.186 -17.337 1.00 90.38 85 LYS A N 1
ATOM 686 C CA . LYS A 1 85 ? 13.955 1.792 -17.286 1.00 90.38 85 LYS A CA 1
ATOM 687 C C . LYS A 1 85 ? 13.332 0.939 -18.387 1.00 90.38 85 LYS A C 1
ATOM 689 O O . LYS A 1 85 ? 14.048 0.132 -18.969 1.00 90.38 85 LYS A O 1
ATOM 694 N N . PHE A 1 86 ? 12.053 1.145 -18.703 1.00 91.50 86 PHE A N 1
ATOM 695 C CA . PHE A 1 86 ? 11.360 0.427 -19.780 1.00 91.50 86 PHE A CA 1
ATOM 696 C C . PHE A 1 86 ? 12.051 0.611 -21.130 1.00 91.50 86 PHE A C 1
ATOM 698 O O . PHE A 1 86 ? 12.352 -0.371 -21.801 1.00 91.50 86 PHE A O 1
ATOM 705 N N . LYS A 1 87 ? 12.439 1.849 -21.465 1.00 92.06 87 LYS A N 1
ATOM 706 C CA . LYS A 1 87 ? 13.147 2.153 -22.723 1.00 92.06 87 LYS A CA 1
ATOM 707 C C . LYS A 1 87 ? 14.432 1.344 -22.916 1.00 92.06 87 LYS A C 1
ATOM 709 O O . LYS A 1 87 ? 14.770 1.001 -24.042 1.00 92.06 87 LYS A O 1
ATOM 714 N N . ASN A 1 88 ? 15.132 1.037 -21.826 1.00 92.50 88 ASN A N 1
ATOM 715 C CA . ASN A 1 88 ? 16.400 0.311 -21.863 1.00 92.50 88 ASN A CA 1
ATOM 716 C C . ASN A 1 88 ? 16.233 -1.201 -21.636 1.00 92.50 88 ASN A C 1
ATOM 718 O O . ASN A 1 88 ? 17.202 -1.944 -21.779 1.00 92.50 88 ASN A O 1
ATOM 722 N N . ASN A 1 89 ? 15.041 -1.665 -21.249 1.00 92.81 89 ASN A N 1
ATOM 723 C CA . ASN A 1 89 ? 14.770 -3.068 -20.957 1.00 92.81 89 ASN A CA 1
ATOM 724 C C . ASN A 1 89 ? 13.319 -3.440 -21.337 1.00 92.81 89 ASN A C 1
ATOM 726 O O . ASN A 1 89 ? 12.425 -3.398 -20.483 1.00 92.81 89 ASN A O 1
ATOM 730 N N . PRO A 1 90 ? 13.086 -3.832 -22.605 1.00 93.06 90 PRO A N 1
ATOM 731 C CA . PRO A 1 90 ? 11.755 -4.194 -23.097 1.00 93.06 90 PRO A CA 1
ATOM 732 C C . PRO A 1 90 ? 11.134 -5.406 -22.389 1.00 93.06 90 PRO A C 1
ATOM 734 O O . PRO A 1 90 ? 9.918 -5.470 -22.218 1.00 93.06 90 PRO A O 1
ATOM 737 N N . ASP A 1 91 ? 11.952 -6.365 -21.947 1.00 91.12 91 ASP A N 1
ATOM 738 C CA . ASP A 1 91 ? 11.467 -7.541 -21.214 1.00 91.12 91 ASP A CA 1
ATOM 739 C C . ASP A 1 91 ? 10.927 -7.155 -19.827 1.00 91.12 91 ASP A C 1
ATOM 741 O O . ASP A 1 91 ? 9.859 -7.605 -19.411 1.00 91.12 91 ASP A O 1
ATOM 745 N N . PHE A 1 92 ? 11.610 -6.235 -19.141 1.00 90.75 92 PHE A N 1
ATOM 746 C CA . PHE A 1 92 ? 11.142 -5.678 -17.873 1.00 90.75 92 PHE A CA 1
ATOM 747 C C . PHE A 1 92 ? 9.833 -4.893 -18.027 1.00 90.75 92 PHE A C 1
ATOM 749 O O . PHE A 1 92 ? 8.947 -5.014 -17.182 1.00 90.75 92 PHE A O 1
ATOM 756 N N . GLU A 1 93 ? 9.680 -4.122 -19.108 1.00 92.62 93 GLU A N 1
ATOM 757 C CA . GLU A 1 93 ? 8.421 -3.436 -19.426 1.00 92.62 93 GLU A CA 1
ATOM 758 C C . GLU A 1 93 ? 7.275 -4.427 -19.651 1.00 92.62 93 GLU A C 1
ATOM 760 O O . GLU A 1 93 ? 6.182 -4.244 -19.112 1.00 92.62 93 GLU A O 1
ATOM 765 N N . LYS A 1 94 ? 7.526 -5.491 -20.421 1.00 92.81 94 LYS A N 1
ATOM 766 C CA . LYS A 1 94 ? 6.536 -6.535 -20.693 1.00 92.81 94 LYS A CA 1
ATOM 767 C C . LYS A 1 94 ? 6.057 -7.194 -19.398 1.00 92.81 94 LYS A C 1
ATOM 769 O O . LYS A 1 94 ? 4.858 -7.190 -19.134 1.00 92.81 94 LYS A O 1
ATOM 774 N N . GLN A 1 95 ? 6.982 -7.673 -18.563 1.00 91.81 95 GLN A N 1
ATOM 775 C CA . GLN A 1 95 ? 6.648 -8.305 -17.281 1.00 91.81 95 GLN A CA 1
ATOM 776 C C . GLN A 1 95 ? 5.905 -7.350 -16.334 1.00 91.81 95 GLN A C 1
ATOM 778 O O . GLN A 1 95 ? 5.002 -7.762 -15.608 1.00 91.81 95 GLN A O 1
ATOM 783 N N . TYR A 1 96 ? 6.262 -6.061 -16.339 1.00 92.50 96 TYR A N 1
ATOM 784 C CA . TYR A 1 96 ? 5.554 -5.047 -15.562 1.00 92.50 96 TYR A CA 1
ATOM 785 C C . TYR A 1 96 ? 4.098 -4.881 -16.018 1.00 92.50 96 TYR A C 1
ATOM 787 O O . TYR A 1 96 ? 3.190 -4.873 -15.188 1.00 92.50 96 TYR A O 1
ATOM 795 N N . LYS A 1 97 ? 3.863 -4.767 -17.331 1.00 91.75 97 LYS A N 1
ATOM 796 C CA . LYS A 1 97 ? 2.510 -4.636 -17.893 1.00 91.75 97 LYS A CA 1
ATOM 797 C C . LYS A 1 97 ? 1.665 -5.880 -17.637 1.00 91.75 97 LYS A C 1
ATOM 799 O O . LYS A 1 97 ? 0.498 -5.744 -17.294 1.00 91.75 97 LYS A O 1
ATOM 804 N N . GLU A 1 98 ? 2.254 -7.067 -17.760 1.00 92.38 98 GLU A N 1
ATOM 805 C CA . GLU A 1 98 ? 1.589 -8.333 -17.431 1.00 92.38 98 GLU A CA 1
ATOM 806 C C . GLU A 1 98 ? 1.131 -8.355 -15.967 1.00 92.38 98 GLU A C 1
ATOM 808 O O . GLU A 1 98 ? -0.042 -8.620 -15.715 1.00 92.38 98 GLU A O 1
ATOM 813 N N . PHE A 1 99 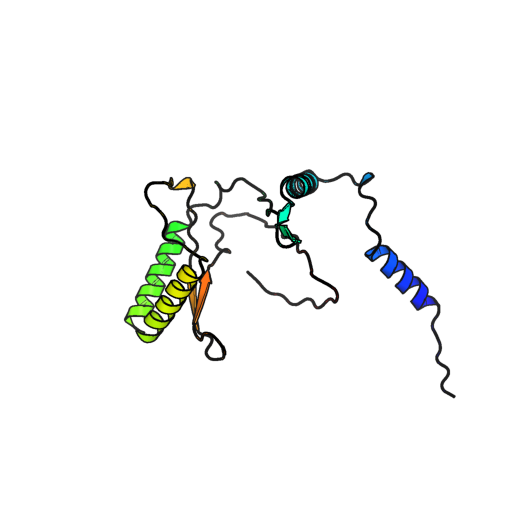? 2.002 -7.972 -15.023 1.00 90.38 99 PHE A N 1
ATOM 814 C CA . PHE A 1 99 ? 1.634 -7.858 -13.608 1.00 90.38 99 PHE A CA 1
ATOM 815 C C . PHE A 1 99 ? 0.477 -6.875 -13.393 1.00 90.38 99 PHE A C 1
ATOM 817 O O . PHE A 1 99 ? -0.473 -7.192 -12.682 1.00 90.38 99 PHE A O 1
ATOM 824 N N . MET A 1 100 ? 0.547 -5.677 -13.984 1.00 89.75 100 MET A N 1
ATOM 825 C CA . MET A 1 100 ? -0.502 -4.668 -13.811 1.00 89.75 100 MET A CA 1
ATOM 826 C C . MET A 1 100 ? -1.837 -5.163 -14.380 1.00 89.75 100 MET A C 1
ATOM 828 O O . MET A 1 100 ? -2.850 -5.078 -13.698 1.00 89.75 100 MET A O 1
ATOM 832 N N . ASN A 1 101 ? -1.849 -5.765 -15.569 1.00 90.31 101 ASN A N 1
ATOM 833 C CA . ASN A 1 101 ? -3.076 -6.312 -16.155 1.00 90.31 101 ASN A CA 1
ATOM 834 C C . ASN A 1 101 ? -3.676 -7.438 -15.299 1.00 90.31 101 ASN A C 1
ATOM 836 O O . ASN A 1 101 ? -4.888 -7.479 -15.099 1.00 90.31 101 ASN A O 1
ATOM 840 N N . GLU A 1 102 ? -2.842 -8.336 -14.766 1.00 88.69 102 GLU A N 1
ATOM 841 C CA . GLU A 1 102 ? -3.294 -9.379 -13.841 1.00 88.69 102 GLU A CA 1
ATOM 842 C C . GLU A 1 102 ? -3.914 -8.756 -12.581 1.00 88.69 102 GLU A C 1
ATOM 844 O O . GLU A 1 102 ? -5.031 -9.109 -12.201 1.00 88.69 102 GLU A O 1
ATOM 849 N N . TYR A 1 103 ? -3.241 -7.769 -11.986 1.00 88.88 103 TYR A N 1
ATOM 850 C CA . TYR A 1 103 ? -3.702 -7.059 -10.793 1.00 88.88 103 TYR A CA 1
ATOM 851 C C . TYR A 1 103 ? -5.067 -6.372 -11.004 1.00 88.88 103 TYR A C 1
ATOM 853 O O . TYR A 1 103 ? -5.921 -6.413 -10.117 1.00 88.88 103 TYR A O 1
ATOM 861 N N . GLU A 1 104 ? -5.314 -5.795 -12.186 1.00 85.44 104 GLU A N 1
ATOM 862 C CA . GLU A 1 104 ? -6.634 -5.272 -12.576 1.00 85.44 104 GLU A CA 1
ATOM 863 C C . GLU A 1 104 ? -7.662 -6.393 -12.761 1.00 85.44 104 GLU A C 1
ATOM 865 O O . GLU A 1 104 ? -8.765 -6.305 -12.228 1.00 85.44 104 GLU A O 1
ATOM 870 N N . SER A 1 105 ? -7.302 -7.472 -13.465 1.00 87.75 105 SER A N 1
ATOM 871 C CA . SER A 1 105 ? -8.214 -8.590 -13.755 1.00 87.75 105 SER A CA 1
ATOM 872 C C . SER A 1 105 ? -8.705 -9.315 -12.497 1.00 87.75 105 SER A C 1
ATOM 874 O O . SER A 1 105 ? -9.838 -9.789 -12.456 1.00 87.75 105 SER A O 1
ATOM 876 N N . LEU A 1 106 ? -7.875 -9.346 -11.449 1.00 89.19 106 LEU A N 1
ATOM 877 C CA . LEU A 1 106 ? -8.215 -9.877 -10.128 1.00 89.19 106 LEU A CA 1
ATOM 878 C C . LEU A 1 106 ? -9.080 -8.911 -9.299 1.00 89.19 106 LEU A C 1
ATOM 880 O O . LEU A 1 10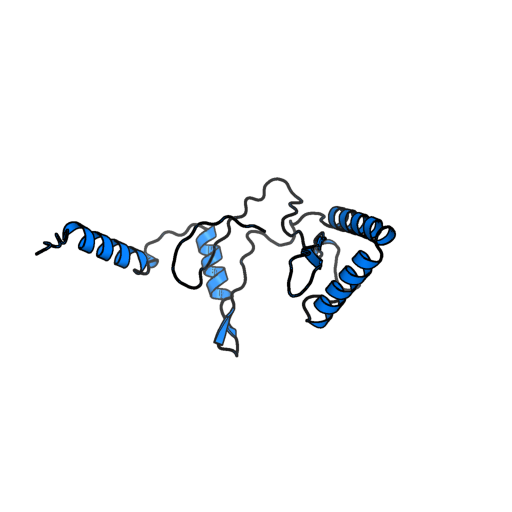6 ? -9.461 -9.230 -8.173 1.00 89.19 106 LEU A O 1
ATOM 884 N N . GLY A 1 107 ? -9.382 -7.722 -9.827 1.00 82.88 107 GLY A N 1
ATOM 885 C CA . GLY A 1 107 ? -10.157 -6.690 -9.145 1.00 82.88 107 GLY A CA 1
ATOM 886 C C . GLY A 1 107 ? -9.383 -5.963 -8.044 1.00 82.88 107 GLY A C 1
ATOM 887 O O . GLY A 1 107 ? -9.998 -5.316 -7.197 1.00 82.88 107 GLY A O 1
ATOM 888 N N . HIS A 1 108 ? -8.048 -6.053 -8.021 1.00 83.81 108 HIS A N 1
ATOM 889 C CA . HIS A 1 108 ? -7.219 -5.350 -7.033 1.00 83.81 108 HIS A CA 1
ATOM 890 C C . HIS A 1 108 ? -6.954 -3.883 -7.401 1.00 83.81 108 HIS A C 1
ATOM 892 O O . HIS A 1 108 ? -6.500 -3.108 -6.558 1.00 83.81 108 HIS A O 1
ATOM 898 N N . MET A 1 109 ? -7.260 -3.480 -8.636 1.00 86.88 109 MET A N 1
ATOM 899 C CA . MET A 1 109 ? -7.324 -2.078 -9.043 1.00 86.88 109 MET A CA 1
ATOM 900 C C . MET A 1 109 ? -8.386 -1.865 -10.122 1.00 86.88 109 MET A C 1
ATOM 902 O O . MET A 1 109 ? -8.856 -2.813 -10.741 1.00 86.88 109 MET A O 1
ATOM 906 N N . SER A 1 110 ? -8.756 -0.606 -10.344 1.00 86.00 110 SER A N 1
ATOM 907 C CA . SER A 1 110 ? -9.645 -0.197 -11.431 1.00 86.00 110 SER A CA 1
ATOM 908 C C . SER A 1 110 ? -9.235 1.174 -11.957 1.00 86.00 110 SER A C 1
ATOM 910 O O . SER A 1 110 ? -8.580 1.956 -11.256 1.00 86.00 110 SER A O 1
ATOM 912 N N . LEU A 1 111 ? -9.617 1.472 -13.197 1.00 83.25 111 LEU A N 1
ATOM 913 C CA . LEU A 1 111 ? -9.375 2.780 -13.786 1.00 83.25 111 LEU A CA 1
ATOM 914 C C . LEU A 1 111 ? -10.168 3.866 -13.041 1.00 83.25 111 LEU A C 1
ATOM 916 O O . LEU A 1 111 ? -11.387 3.783 -12.889 1.00 83.25 111 LEU A O 1
ATOM 920 N N . VAL A 1 112 ? -9.474 4.918 -12.610 1.00 81.06 112 VAL A N 1
ATOM 921 C CA . VAL A 1 112 ? -10.095 6.042 -11.899 1.00 81.06 112 VAL A CA 1
ATOM 922 C C . VAL A 1 112 ? -10.934 6.886 -12.863 1.00 81.06 112 VAL A C 1
ATOM 924 O O . VAL A 1 112 ? -10.438 7.347 -13.893 1.00 81.06 112 VAL A O 1
ATOM 927 N N . ASN A 1 113 ? -12.191 7.162 -12.503 1.00 76.25 113 ASN A N 1
ATOM 928 C CA . ASN A 1 113 ? -13.026 8.117 -13.229 1.00 76.25 113 ASN A CA 1
ATOM 929 C C . ASN A 1 113 ? -12.618 9.554 -12.862 1.00 76.25 113 ASN A C 1
ATOM 931 O O . ASN A 1 113 ? -12.882 10.043 -11.765 1.00 76.25 113 ASN A O 1
ATOM 935 N N . SER A 1 114 ? -11.975 10.253 -13.796 1.00 64.00 114 SER A N 1
ATOM 936 C CA . SER A 1 114 ? -11.444 11.605 -13.581 1.00 64.00 114 SER A CA 1
ATOM 937 C C . SER A 1 114 ? -12.513 12.684 -13.364 1.00 64.00 114 SER A C 1
ATOM 939 O O . SER A 1 114 ? -12.173 13.789 -12.952 1.00 64.00 114 SER A O 1
ATOM 941 N N . ARG A 1 115 ? -13.798 12.391 -13.609 1.00 62.22 115 ARG A N 1
ATOM 942 C CA . ARG A 1 115 ? -14.895 13.366 -13.485 1.00 62.22 115 ARG A CA 1
ATOM 943 C C . ARG A 1 115 ? -15.524 13.432 -12.091 1.00 62.22 115 ARG A C 1
ATOM 945 O O . ARG A 1 115 ? -16.278 14.362 -11.832 1.00 62.22 115 ARG A O 1
ATOM 952 N N . SER A 1 116 ? -15.259 12.461 -11.215 1.00 59.09 116 SER A N 1
ATOM 953 C CA . SER A 1 116 ? -15.991 12.297 -9.947 1.00 59.09 116 SER A CA 1
ATOM 954 C C . SER A 1 116 ? -15.229 12.723 -8.693 1.00 59.09 116 SER A C 1
ATOM 956 O O . SER A 1 116 ? -15.779 12.617 -7.599 1.00 59.09 116 SER A O 1
ATOM 958 N N . HIS A 1 117 ? -13.970 13.156 -8.803 1.00 63.12 117 HIS A N 1
ATOM 959 C CA . HIS A 1 117 ? -13.099 13.341 -7.638 1.00 63.12 117 HIS A CA 1
ATOM 960 C C . HIS A 1 117 ? -12.411 14.703 -7.650 1.00 63.12 117 HIS A C 1
ATOM 962 O O . HIS A 1 117 ? -11.843 15.113 -8.663 1.00 63.12 117 HIS A O 1
ATOM 968 N N . THR A 1 118 ? -12.449 15.398 -6.511 1.00 62.91 118 THR A N 1
ATOM 969 C CA . THR A 1 118 ? -11.674 16.625 -6.322 1.00 62.91 118 THR A CA 1
ATOM 970 C C . THR A 1 118 ? -10.226 16.270 -5.988 1.00 62.91 118 THR A C 1
ATOM 972 O O . THR A 1 118 ? -9.942 15.186 -5.480 1.00 62.91 118 THR A O 1
ATOM 975 N N . SER A 1 119 ? -9.280 17.178 -6.246 1.00 62.56 119 SER A N 1
ATOM 976 C CA . SER A 1 119 ? -7.857 16.934 -5.964 1.00 62.56 119 SER A CA 1
ATOM 977 C C . SER A 1 119 ? -7.553 16.679 -4.482 1.00 62.56 119 SER A C 1
ATOM 979 O O . SER A 1 119 ? -6.478 16.182 -4.174 1.00 62.56 119 SER A O 1
ATOM 981 N N . LYS A 1 120 ? -8.475 17.019 -3.569 1.00 62.91 120 LYS A N 1
ATOM 982 C CA . LYS A 1 120 ? -8.336 16.800 -2.121 1.00 62.91 120 LYS A CA 1
ATOM 983 C C . LYS A 1 120 ? -8.693 15.378 -1.681 1.00 62.91 120 LYS A C 1
ATOM 985 O O . LYS A 1 120 ? -8.306 14.979 -0.590 1.00 62.91 120 LYS A O 1
ATOM 990 N N . ASP A 1 121 ? -9.386 14.618 -2.528 1.00 66.19 121 ASP A N 1
ATOM 991 C CA . ASP A 1 121 ? -9.852 13.260 -2.219 1.00 66.19 121 ASP A CA 1
ATOM 992 C C . ASP A 1 121 ? -8.944 12.178 -2.822 1.00 66.19 121 ASP A C 1
ATOM 994 O O . ASP A 1 121 ? -9.252 10.987 -2.765 1.00 66.19 121 ASP A O 1
ATOM 998 N N . GLN A 1 122 ? -7.833 12.580 -3.445 1.00 73.62 122 GLN A N 1
ATOM 999 C CA . GLN A 1 122 ? -6.950 11.688 -4.185 1.00 73.62 122 GLN A CA 1
ATOM 1000 C C . GLN A 1 122 ? -5.590 11.578 -3.512 1.00 73.62 122 GLN A C 1
ATOM 1002 O O . GLN A 1 122 ? -4.882 12.565 -3.338 1.00 73.62 122 GLN A O 1
ATOM 1007 N N . ASN A 1 123 ? -5.204 10.341 -3.217 1.00 77.88 123 ASN A N 1
ATOM 1008 C CA . ASN A 1 123 ? -3.864 9.998 -2.773 1.00 77.88 123 ASN A CA 1
ATOM 1009 C C . ASN A 1 123 ? -3.196 9.136 -3.840 1.00 77.88 123 ASN A C 1
ATOM 1011 O O . ASN A 1 123 ? -3.801 8.210 -4.380 1.00 77.88 123 ASN A O 1
ATOM 1015 N N . PHE A 1 124 ? -1.944 9.448 -4.145 1.00 82.56 124 PHE A N 1
ATOM 1016 C CA . PHE A 1 124 ? -1.148 8.764 -5.147 1.00 82.56 124 PHE A CA 1
ATOM 1017 C C . PHE A 1 124 ? -0.067 7.957 -4.443 1.00 82.56 124 PHE A C 1
ATOM 1019 O O . PHE A 1 124 ? 0.785 8.511 -3.759 1.00 82.56 124 PHE A O 1
ATOM 1026 N N . LEU A 1 125 ? -0.072 6.643 -4.637 1.00 85.94 125 LEU A N 1
ATOM 1027 C CA . LEU A 1 125 ? 0.989 5.783 -4.131 1.00 85.94 125 LEU A CA 1
ATOM 1028 C C . LEU A 1 125 ? 2.079 5.657 -5.201 1.00 85.94 125 LEU A C 1
ATOM 1030 O O . LEU A 1 125 ? 1.812 5.117 -6.285 1.00 85.94 125 LEU A O 1
ATOM 1034 N N . PRO A 1 126 ? 3.312 6.131 -4.944 1.00 87.81 126 PRO A N 1
ATOM 1035 C CA . PRO A 1 126 ? 4.436 5.765 -5.785 1.00 87.81 126 PRO A CA 1
ATOM 1036 C C . PRO A 1 126 ? 4.570 4.247 -5.805 1.00 87.81 126 PRO A C 1
ATOM 1038 O O . PRO A 1 126 ? 4.342 3.570 -4.806 1.00 87.81 126 PRO A O 1
ATOM 1041 N N . HIS A 1 127 ? 4.988 3.698 -6.933 1.00 89.12 127 HIS A N 1
ATOM 1042 C CA . HIS A 1 127 ? 5.233 2.269 -7.047 1.00 89.12 127 HIS A CA 1
ATOM 1043 C C . HIS A 1 127 ? 6.464 2.007 -7.897 1.00 89.12 127 HIS A C 1
ATOM 1045 O O . HIS A 1 127 ? 6.899 2.846 -8.685 1.00 89.12 127 HIS A O 1
ATOM 1051 N N . HIS A 1 128 ? 7.070 0.844 -7.707 1.00 88.69 128 HIS A N 1
ATOM 1052 C CA . HIS A 1 128 ? 8.203 0.404 -8.507 1.00 88.69 128 HIS A CA 1
ATOM 1053 C C . HIS A 1 128 ? 8.230 -1.115 -8.591 1.00 88.69 128 HIS A C 1
ATOM 1055 O O . HIS A 1 128 ? 7.733 -1.799 -7.701 1.00 88.69 128 HIS A O 1
ATOM 1061 N N . ALA A 1 129 ? 8.826 -1.645 -9.654 1.00 90.50 129 ALA A N 1
ATOM 1062 C CA . ALA A 1 129 ? 8.984 -3.083 -9.791 1.00 90.50 129 ALA A CA 1
ATOM 1063 C C . ALA A 1 129 ? 10.324 -3.576 -9.246 1.00 90.50 129 ALA A C 1
ATOM 1065 O O . ALA A 1 129 ? 11.373 -2.960 -9.457 1.00 90.50 129 ALA A O 1
ATOM 1066 N N . VAL A 1 130 ? 10.265 -4.727 -8.582 1.00 89.38 130 VAL A N 1
ATOM 1067 C CA . VAL A 1 130 ? 11.401 -5.471 -8.047 1.00 89.38 130 VAL A CA 1
ATOM 1068 C C . VAL A 1 130 ? 11.454 -6.822 -8.748 1.00 89.38 130 VAL A C 1
ATOM 1070 O O . VAL A 1 130 ? 10.452 -7.536 -8.825 1.00 89.38 130 VAL A O 1
ATOM 1073 N N . ILE A 1 131 ? 12.633 -7.181 -9.254 1.00 87.00 131 ILE A N 1
ATOM 1074 C CA . ILE A 1 131 ? 12.878 -8.505 -9.823 1.00 87.00 131 ILE A CA 1
ATOM 1075 C C . ILE A 1 131 ? 13.372 -9.410 -8.701 1.00 87.00 131 ILE A C 1
ATOM 1077 O O . ILE A 1 131 ? 14.353 -9.104 -8.024 1.00 87.00 131 ILE A O 1
ATOM 1081 N N . LYS A 1 132 ? 12.715 -10.551 -8.535 1.00 83.50 132 LYS A N 1
ATOM 1082 C CA . LYS A 1 132 ? 13.161 -11.642 -7.678 1.00 83.50 132 LYS A CA 1
ATOM 1083 C C . LYS A 1 132 ? 13.384 -12.873 -8.561 1.00 83.50 132 LYS A C 1
ATOM 1085 O O . LYS A 1 132 ? 12.454 -13.655 -8.746 1.00 83.50 132 LYS A O 1
ATOM 1090 N N . PRO A 1 133 ? 14.601 -13.068 -9.108 1.00 78.81 133 PRO A N 1
ATOM 1091 C CA . PRO A 1 133 ? 14.884 -14.153 -10.053 1.00 78.81 133 PRO A CA 1
ATOM 1092 C C . PRO A 1 133 ? 14.600 -15.551 -9.491 1.00 78.81 133 PRO A C 1
ATOM 1094 O O . PRO A 1 133 ? 14.269 -16.459 -10.243 1.00 78.81 133 PRO A O 1
ATOM 1097 N N . SER A 1 134 ? 14.702 -15.705 -8.167 1.00 80.12 134 SER A N 1
ATOM 1098 C CA . SER A 1 134 ? 14.425 -16.941 -7.427 1.00 80.12 134 SER A CA 1
ATOM 1099 C C . SER A 1 134 ? 12.945 -17.172 -7.101 1.00 80.12 134 SER A C 1
ATOM 1101 O O . SER A 1 134 ? 12.613 -18.138 -6.420 1.00 80.12 134 SER A O 1
ATOM 1103 N N . SER A 1 135 ? 12.046 -16.278 -7.518 1.00 77.38 135 SER A N 1
ATOM 1104 C CA . SER A 1 135 ? 10.609 -16.430 -7.286 1.00 77.38 135 SER A CA 1
ATOM 1105 C C . SER A 1 135 ? 10.038 -17.530 -8.181 1.00 77.38 135 SER A C 1
ATOM 1107 O O . SER A 1 135 ? 10.218 -17.501 -9.397 1.00 77.38 135 SER A O 1
ATOM 1109 N N . THR A 1 136 ? 9.337 -18.486 -7.573 1.00 68.31 136 THR A N 1
ATOM 1110 C CA . THR A 1 136 ? 8.728 -19.641 -8.250 1.00 68.31 136 THR A CA 1
ATOM 1111 C C . THR A 1 136 ? 7.473 -19.298 -9.046 1.00 68.31 136 THR A C 1
ATOM 1113 O O . THR A 1 136 ? 7.184 -19.988 -10.015 1.00 68.31 136 THR A O 1
ATOM 1116 N N . THR A 1 137 ? 6.728 -18.261 -8.651 1.00 70.75 137 THR A N 1
ATOM 1117 C CA . THR A 1 137 ? 5.482 -17.857 -9.325 1.00 70.75 137 THR A CA 1
ATOM 1118 C C . THR A 1 137 ? 5.730 -16.742 -10.339 1.00 70.75 137 THR A C 1
ATOM 1120 O O . THR A 1 137 ? 5.642 -16.969 -11.539 1.00 70.75 137 THR A O 1
ATOM 1123 N N . THR A 1 138 ? 6.127 -15.556 -9.870 1.00 70.25 138 THR A N 1
ATOM 1124 C CA . THR A 1 138 ? 6.364 -14.384 -10.730 1.00 70.25 138 THR A CA 1
ATOM 1125 C C . THR A 1 138 ? 7.737 -13.801 -10.451 1.00 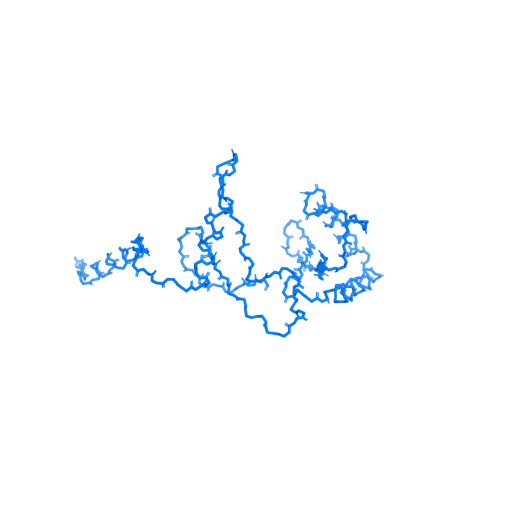70.25 138 THR A C 1
ATOM 1127 O O . THR A 1 138 ? 8.053 -13.478 -9.300 1.00 70.25 138 THR A O 1
ATOM 1130 N N . LYS A 1 139 ? 8.559 -13.656 -11.496 1.00 81.19 139 LYS A N 1
ATOM 1131 C CA . LYS A 1 139 ? 9.920 -13.101 -11.404 1.00 81.19 139 LYS A CA 1
ATOM 1132 C C . LYS A 1 139 ? 9.928 -11.597 -11.124 1.00 81.19 139 LYS A C 1
ATOM 1134 O O . LYS A 1 139 ? 10.898 -11.110 -10.551 1.00 81.19 139 LYS A O 1
ATOM 1139 N N . LEU A 1 140 ? 8.858 -10.882 -11.467 1.00 90.06 140 LEU A N 1
ATOM 1140 C CA . LEU A 1 140 ? 8.672 -9.456 -11.201 1.00 90.06 140 LEU A CA 1
ATOM 1141 C C . LEU A 1 140 ? 7.493 -9.237 -10.246 1.00 90.06 140 LEU A C 1
ATOM 1143 O O . LEU A 1 140 ? 6.466 -9.900 -10.356 1.00 90.06 140 LEU A O 1
ATOM 1147 N N . ARG A 1 141 ? 7.639 -8.302 -9.304 1.00 88.12 141 ARG A N 1
ATOM 1148 C CA . ARG A 1 141 ? 6.549 -7.832 -8.435 1.00 88.12 141 ARG A CA 1
ATOM 1149 C C . ARG A 1 141 ? 6.542 -6.313 -8.393 1.00 88.12 141 ARG A C 1
ATOM 1151 O O . ARG A 1 141 ? 7.615 -5.712 -8.350 1.00 88.12 141 ARG A O 1
ATOM 1158 N N . VAL A 1 142 ? 5.362 -5.701 -8.364 1.00 90.06 142 VAL A N 1
ATOM 1159 C CA . VAL A 1 142 ? 5.222 -4.256 -8.132 1.00 90.06 142 VAL A CA 1
ATOM 1160 C C . VAL A 1 142 ? 5.022 -4.000 -6.643 1.00 90.06 142 VAL A C 1
ATOM 1162 O O . VAL A 1 142 ? 4.206 -4.646 -5.990 1.00 90.06 142 VAL A O 1
ATOM 1165 N N . VAL A 1 143 ? 5.802 -3.068 -6.105 1.00 90.06 143 VAL A N 1
ATOM 1166 C CA . VAL A 1 143 ? 5.748 -2.616 -4.715 1.00 90.06 143 VAL A CA 1
ATOM 1167 C C . VAL A 1 143 ? 5.152 -1.217 -4.693 1.00 90.06 143 VAL A C 1
ATOM 1169 O O . VAL A 1 143 ? 5.705 -0.307 -5.317 1.00 90.06 143 VAL A O 1
ATOM 1172 N N . PHE A 1 144 ? 4.051 -1.057 -3.962 1.00 88.31 144 PHE A N 1
ATOM 1173 C CA . PHE A 1 144 ? 3.404 0.226 -3.699 1.00 88.31 144 PHE A CA 1
ATOM 1174 C C . PHE A 1 144 ? 3.953 0.811 -2.398 1.00 88.31 144 PHE A C 1
ATOM 1176 O O . PHE A 1 144 ? 3.910 0.172 -1.349 1.00 88.31 144 PHE A O 1
ATOM 1183 N N . ASP A 1 145 ? 4.500 2.015 -2.480 1.00 84.75 145 ASP A N 1
ATOM 1184 C CA . ASP A 1 145 ? 5.169 2.696 -1.380 1.00 84.75 145 ASP A CA 1
ATOM 1185 C C . ASP A 1 145 ? 4.150 3.510 -0.574 1.00 84.75 145 ASP A C 1
ATOM 1187 O O . ASP A 1 145 ? 3.928 4.695 -0.822 1.00 84.75 145 ASP A O 1
ATOM 1191 N N . ALA A 1 146 ? 3.493 2.836 0.371 1.00 79.06 146 ALA A N 1
ATOM 1192 C CA . ALA A 1 146 ? 2.558 3.452 1.315 1.00 79.06 146 ALA A CA 1
ATOM 1193 C C . ALA A 1 146 ? 3.258 4.130 2.505 1.00 79.06 146 ALA A C 1
ATOM 1195 O O . ALA A 1 146 ? 2.597 4.745 3.337 1.00 79.06 146 ALA A O 1
ATOM 1196 N N . SER A 1 147 ? 4.589 4.023 2.583 1.00 74.12 147 SER A N 1
ATOM 1197 C CA . SER A 1 147 ? 5.401 4.611 3.650 1.00 74.12 147 SER A CA 1
ATOM 1198 C C . SER A 1 147 ? 5.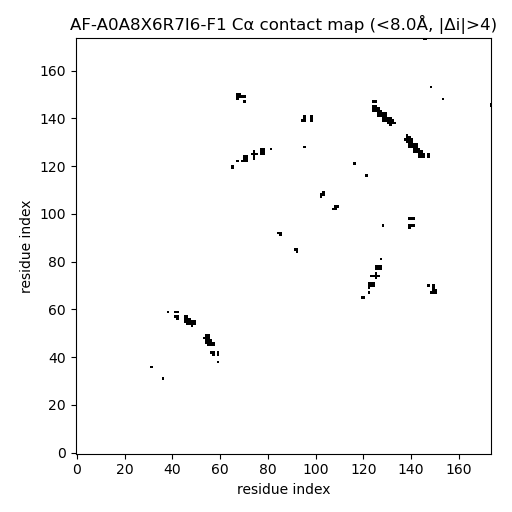848 6.043 3.354 1.00 74.12 147 SER A C 1
ATOM 1200 O O . SER A 1 147 ? 6.469 6.680 4.204 1.00 74.12 147 SER A O 1
ATOM 1202 N N . LEU A 1 148 ? 5.543 6.561 2.157 1.00 67.31 148 LEU A N 1
ATOM 1203 C CA . LEU A 1 148 ? 5.931 7.905 1.754 1.00 67.31 148 LEU A CA 1
ATOM 1204 C C . LEU A 1 148 ? 5.241 8.955 2.641 1.00 67.31 148 LEU A C 1
ATOM 1206 O O . LEU A 1 148 ? 4.118 9.384 2.385 1.00 67.31 148 LEU A O 1
ATOM 1210 N N . SER A 1 149 ? 5.950 9.399 3.674 1.00 60.81 149 SER A N 1
ATOM 1211 C CA . SER A 1 149 ? 5.538 10.494 4.544 1.00 60.81 149 SER A CA 1
ATOM 1212 C C . SER A 1 149 ? 5.703 11.828 3.815 1.00 60.81 149 SER A C 1
ATOM 1214 O O . SER A 1 149 ? 6.824 12.236 3.507 1.00 60.81 149 SER A O 1
ATOM 1216 N N . LEU A 1 150 ? 4.597 12.519 3.550 1.00 58.19 150 LEU A N 1
ATOM 1217 C CA . LEU A 1 150 ? 4.590 13.813 2.850 1.00 58.19 150 LEU A CA 1
ATOM 1218 C C . LEU A 1 150 ? 4.503 15.015 3.796 1.00 58.19 150 LEU A C 1
ATOM 1220 O O . LEU A 1 150 ? 4.562 16.157 3.348 1.00 58.19 150 LEU A O 1
ATOM 1224 N N . LEU A 1 151 ? 4.412 14.765 5.102 1.00 43.56 151 LEU A N 1
ATOM 1225 C CA . LEU A 1 151 ? 4.433 15.777 6.151 1.00 43.56 151 LEU A CA 1
ATOM 1226 C C . LEU A 1 151 ? 5.374 15.342 7.281 1.00 43.56 151 LEU A C 1
ATOM 1228 O O . LEU A 1 151 ? 5.393 14.176 7.680 1.00 43.56 151 LEU A O 1
ATOM 1232 N N . GLN A 1 152 ? 6.158 16.296 7.791 1.00 43.28 152 GLN A N 1
ATOM 1233 C CA . GLN A 1 152 ? 6.947 16.125 9.009 1.00 43.28 152 GLN A CA 1
ATOM 1234 C C . GLN A 1 152 ? 5.999 15.867 10.193 1.00 43.28 152 GLN A C 1
ATOM 1236 O O . GLN A 1 152 ? 5.072 16.641 10.418 1.00 43.28 152 GLN A O 1
ATOM 1241 N N . ASN A 1 153 ? 6.290 14.814 10.962 1.00 35.84 153 ASN A N 1
ATOM 1242 C CA . ASN A 1 153 ? 5.714 14.478 12.274 1.00 35.84 153 ASN A CA 1
ATOM 1243 C C . ASN A 1 153 ? 4.345 13.772 12.288 1.00 35.84 153 ASN A C 1
ATOM 1245 O O . ASN A 1 153 ? 3.413 14.224 12.952 1.00 35.84 153 ASN A O 1
ATOM 1249 N N . TYR A 1 154 ? 4.256 12.598 11.660 1.00 34.56 154 TYR A N 1
ATOM 1250 C CA . TYR A 1 154 ? 3.265 11.592 12.057 1.00 34.56 154 TYR A CA 1
ATOM 1251 C C . TYR A 1 154 ? 3.984 10.422 12.740 1.00 34.56 154 TYR A C 1
ATOM 1253 O O . TYR A 1 154 ? 4.666 9.638 12.080 1.00 34.56 154 TYR A O 1
ATOM 1261 N N . GLU A 1 155 ? 3.852 10.319 14.066 1.00 26.75 155 GLU A N 1
ATOM 1262 C CA . GLU A 1 155 ? 4.075 9.059 14.781 1.00 26.75 155 GLU A CA 1
ATOM 1263 C C . GLU A 1 155 ? 2.856 8.163 14.533 1.00 26.75 155 GLU A C 1
ATOM 1265 O O . GLU A 1 155 ? 1.725 8.534 14.842 1.00 26.75 155 GLU A O 1
ATOM 1270 N N . TRP A 1 156 ? 3.074 6.994 13.932 1.00 30.38 156 TRP A N 1
ATOM 1271 C CA . TRP A 1 156 ? 2.030 5.992 13.731 1.00 30.38 156 TRP A CA 1
ATOM 1272 C C . TRP A 1 156 ? 2.195 4.877 14.763 1.00 30.38 156 TRP A C 1
ATOM 1274 O O . TRP A 1 156 ? 3.229 4.209 14.800 1.00 30.38 156 TRP A O 1
ATOM 1284 N N . TYR A 1 157 ? 1.155 4.631 15.560 1.00 28.42 157 TYR A N 1
ATOM 1285 C CA . TYR A 1 157 ? 1.051 3.456 16.423 1.00 28.42 157 TYR A CA 1
ATOM 1286 C C . TYR A 1 157 ? 0.217 2.379 15.713 1.00 28.42 157 TYR A C 1
ATOM 1288 O O . TYR A 1 157 ? -0.911 2.631 15.294 1.00 28.42 157 TYR A O 1
ATOM 1296 N N . VAL A 1 158 ? 0.770 1.172 15.553 1.00 26.33 158 VAL A N 1
ATOM 1297 C CA . VAL A 1 158 ? 0.085 0.020 14.937 1.00 26.33 158 VAL A CA 1
ATOM 1298 C C . VAL A 1 158 ? -0.240 -1.015 16.013 1.00 26.33 158 VAL A C 1
ATOM 1300 O O . VAL A 1 158 ? 0.668 -1.565 16.634 1.00 26.33 158 VAL A O 1
ATOM 1303 N N . ILE A 1 159 ? -1.525 -1.337 16.184 1.00 25.39 159 ILE A N 1
ATOM 1304 C CA . ILE A 1 159 ? -1.993 -2.486 16.974 1.00 25.39 159 ILE A CA 1
ATOM 1305 C C . ILE A 1 159 ? -2.020 -3.717 16.053 1.00 25.39 159 ILE A C 1
ATOM 1307 O O . ILE A 1 159 ? -2.686 -3.709 15.018 1.00 25.39 159 ILE A O 1
ATOM 1311 N N . LYS A 1 160 ? -1.282 -4.779 16.404 1.00 24.64 160 LYS A N 1
ATOM 1312 C CA . LYS A 1 160 ? -1.277 -6.061 15.675 1.00 24.64 160 LYS A CA 1
ATOM 1313 C C . LYS A 1 160 ? -2.176 -7.079 16.378 1.00 24.64 160 LYS A C 1
ATOM 1315 O O . LYS A 1 160 ? -1.959 -7.362 17.551 1.00 24.64 160 LYS A O 1
ATOM 1320 N N . PHE A 1 161 ? -3.082 -7.717 15.637 1.00 26.62 161 PHE A N 1
ATOM 1321 C CA . PHE A 1 161 ? -3.728 -8.965 16.057 1.00 26.62 161 PHE A CA 1
ATOM 1322 C C . PHE A 1 161 ? -3.017 -10.168 15.422 1.00 26.62 161 PHE A C 1
ATOM 1324 O O . PHE A 1 161 ? -2.702 -10.165 14.232 1.00 26.62 161 PHE A O 1
ATOM 1331 N N . SER A 1 162 ? -2.739 -11.185 16.240 1.00 29.41 162 SER A N 1
ATOM 1332 C CA . SER A 1 162 ? -2.052 -12.427 15.871 1.00 29.41 162 SER A CA 1
ATOM 1333 C C . SER A 1 162 ? -3.052 -13.572 15.725 1.00 29.41 162 SER A C 1
ATOM 1335 O O . SER A 1 162 ? -3.852 -13.815 16.628 1.00 29.41 162 SER A O 1
ATOM 1337 N N . ALA A 1 163 ? -2.965 -14.331 14.632 1.00 37.53 163 ALA A N 1
ATOM 1338 C CA . ALA A 1 163 ? -3.594 -15.643 14.534 1.00 37.53 163 ALA A CA 1
ATOM 1339 C C . ALA A 1 163 ? -2.627 -16.710 15.084 1.00 37.53 163 ALA A C 1
ATOM 1341 O O . ALA A 1 163 ? -1.790 -17.238 14.361 1.00 37.53 163 ALA A O 1
ATOM 1342 N N . ARG A 1 164 ? -2.795 -17.007 16.380 1.00 37.34 164 ARG A N 1
ATOM 1343 C CA . ARG A 1 164 ? -2.303 -18.173 17.145 1.00 37.34 164 ARG A CA 1
ATOM 1344 C C . ARG A 1 164 ? -0.782 -18.417 17.246 1.00 37.34 164 ARG A C 1
ATOM 1346 O O . ARG A 1 164 ? -0.139 -18.968 16.367 1.00 37.34 164 ARG A O 1
ATOM 1353 N N . SER A 1 165 ? -0.305 -18.163 18.471 1.00 39.03 165 SER A N 1
ATOM 1354 C CA . SER A 1 165 ? 0.634 -18.967 19.280 1.00 39.03 165 SER A CA 1
ATOM 1355 C C . SER A 1 165 ? 1.960 -19.425 18.654 1.00 39.03 165 SER A C 1
ATOM 1357 O O . SER A 1 165 ? 2.094 -20.546 18.172 1.00 39.03 165 SER A O 1
ATOM 1359 N N . ARG A 1 166 ? 2.973 -18.561 18.780 1.00 31.11 166 ARG A N 1
ATOM 1360 C CA . ARG A 1 166 ? 4.293 -18.788 19.413 1.00 31.11 166 ARG A CA 1
ATOM 1361 C C . ARG A 1 166 ? 5.283 -17.769 18.857 1.00 31.11 166 ARG A C 1
ATOM 1363 O O . ARG A 1 166 ? 5.482 -17.626 17.657 1.00 31.11 166 ARG A O 1
ATOM 1370 N N . SER A 1 167 ? 5.853 -17.023 19.786 1.00 31.16 167 SER A N 1
ATOM 1371 C CA . SER A 1 167 ? 6.731 -15.878 19.616 1.00 31.16 167 SER A CA 1
ATOM 1372 C C . SER A 1 167 ? 8.049 -16.236 18.931 1.00 31.16 167 SER A C 1
ATOM 1374 O O . SER A 1 167 ? 8.880 -16.947 19.489 1.00 31.16 167 SER A O 1
ATOM 1376 N N . GLN A 1 168 ? 8.288 -15.640 17.763 1.00 26.75 168 GLN A N 1
ATOM 1377 C CA . GLN A 1 168 ? 9.625 -15.236 17.338 1.00 26.75 168 GLN A CA 1
ATOM 1378 C C . GLN A 1 168 ? 9.555 -13.813 16.780 1.00 26.75 168 GLN A C 1
ATOM 1380 O O . GLN A 1 168 ? 8.776 -13.504 15.881 1.00 26.75 168 GLN A O 1
ATOM 1385 N N . ILE A 1 169 ? 10.343 -12.927 17.388 1.00 28.64 169 ILE A N 1
ATOM 1386 C CA . ILE A 1 169 ? 10.488 -11.528 16.995 1.00 28.64 169 ILE A CA 1
ATOM 1387 C C . ILE A 1 169 ? 11.356 -11.509 15.740 1.00 28.64 169 ILE A C 1
ATOM 1389 O O . ILE A 1 169 ? 12.574 -11.649 15.821 1.00 28.64 169 ILE A O 1
ATOM 1393 N N . THR A 1 170 ? 10.743 -11.310 14.579 1.00 27.12 170 THR A N 1
ATOM 1394 C CA . THR A 1 170 ? 11.476 -10.966 13.357 1.00 27.12 170 THR A CA 1
ATOM 1395 C C . THR A 1 170 ? 10.910 -9.688 12.760 1.00 27.12 170 THR A C 1
ATOM 1397 O O . THR A 1 170 ? 9.714 -9.580 12.485 1.00 27.12 170 THR A O 1
ATOM 1400 N N . LYS A 1 171 ? 11.798 -8.700 12.603 1.00 25.00 171 LYS A N 1
ATOM 1401 C CA . LYS A 1 171 ? 11.552 -7.408 11.958 1.00 25.00 171 LYS A CA 1
ATOM 1402 C C . LYS A 1 171 ? 11.084 -7.607 10.510 1.00 25.00 171 LYS A C 1
ATOM 1404 O O . LYS A 1 171 ? 11.706 -8.357 9.766 1.00 25.00 171 LYS A O 1
ATOM 1409 N N . GLY A 1 172 ? 10.050 -6.873 10.112 1.00 23.52 172 GLY A N 1
ATOM 1410 C CA . GLY A 1 172 ? 9.677 -6.667 8.710 1.00 23.52 172 GLY A CA 1
ATOM 1411 C C . GLY A 1 172 ? 8.346 -5.924 8.606 1.00 23.52 172 GLY A C 1
ATOM 1412 O O . GLY A 1 172 ? 7.336 -6.458 9.053 1.00 23.52 172 GLY A O 1
ATOM 1413 N N . TYR A 1 173 ? 8.406 -4.603 8.409 1.00 27.27 173 TYR A N 1
ATOM 1414 C CA . TYR A 1 173 ? 8.208 -3.844 7.155 1.00 27.27 173 TYR A CA 1
ATOM 1415 C C . TYR A 1 173 ? 6.747 -3.778 6.687 1.00 27.27 173 TYR A C 1
ATOM 1417 O O . TYR A 1 173 ? 6.148 -4.799 6.355 1.00 27.27 173 TYR A O 1
ATOM 1425 N N . PHE A 1 174 ? 6.235 -2.550 6.604 1.00 28.19 174 PHE A N 1
ATOM 1426 C CA . PHE A 1 174 ? 5.975 -1.963 5.291 1.00 28.19 174 PHE A CA 1
ATOM 1427 C C . PHE A 1 174 ? 7.159 -1.056 4.955 1.00 28.19 174 PHE A C 1
ATOM 1429 O O . PHE A 1 174 ? 7.719 -0.486 5.923 1.00 28.19 174 PHE A O 1
#

Mean predicted aligned error: 15.03 Å

Secondary structure (DSSP, 8-state):
-------HHHHHHHHHHHHHHHS---GGG----HHHHHHHHHHHHH-EE-TTS-EE-PPPPSS-GGGS---HHHHHHHHHHHHHHHHH-HHHHHHHHHHHHHHHHTTS-----TTS--TTS-----EEEEE-TT-SS-SEEEEE-TT---SS--PPP-PPPPSS----------

Organism: Trichonephila clavipes (NCBI:txid2585209)